Protein AF-A0A6J4TPG7-F1 (afdb_monomer)

Structure (mmCIF, N/CA/C/O backbone):
data_AF-A0A6J4TPG7-F1
#
_entry.id   AF-A0A6J4TPG7-F1
#
loop_
_atom_site.group_PDB
_atom_site.id
_atom_site.type_symbol
_atom_site.label_atom_id
_atom_site.label_alt_id
_atom_site.label_comp_id
_atom_site.label_asym_id
_atom_site.label_entity_id
_atom_site.label_seq_id
_atom_site.pdbx_PDB_ins_code
_atom_site.Cartn_x
_atom_site.Cartn_y
_atom_site.Cartn_z
_atom_site.occupancy
_atom_site.B_iso_or_equiv
_atom_site.auth_seq_id
_atom_site.auth_comp_id
_atom_site.auth_asym_id
_atom_site.auth_atom_id
_atom_site.pdbx_PDB_model_num
ATOM 1 N N . ALA A 1 1 ? -6.528 -0.985 18.665 1.00 48.16 1 ALA A N 1
ATOM 2 C CA . ALA A 1 1 ? -6.317 -2.310 18.048 1.00 48.16 1 ALA A CA 1
ATOM 3 C C . ALA A 1 1 ? -6.529 -2.167 16.548 1.00 48.16 1 ALA A C 1
ATOM 5 O O . ALA A 1 1 ? -7.514 -1.553 16.164 1.00 48.16 1 ALA A O 1
ATOM 6 N N . VAL A 1 2 ? -5.634 -2.711 15.717 1.00 54.88 2 VAL A N 1
ATOM 7 C CA . VAL A 1 2 ? -5.658 -2.605 14.236 1.00 54.88 2 VAL A CA 1
ATOM 8 C C . VAL A 1 2 ? -6.912 -3.262 13.610 1.00 54.88 2 VAL A C 1
ATOM 10 O O . VAL A 1 2 ? -7.164 -3.148 12.412 1.00 54.88 2 VAL A O 1
ATOM 13 N N . GLN A 1 3 ? -7.763 -3.906 14.424 1.00 57.00 3 GLN A N 1
ATOM 14 C CA . GLN A 1 3 ? -9.073 -4.412 14.017 1.00 57.00 3 GLN A CA 1
ATOM 15 C C . GLN A 1 3 ? -9.910 -3.308 13.355 1.00 57.00 3 GLN A C 1
ATOM 17 O O . GLN A 1 3 ? -10.245 -2.278 13.941 1.00 57.00 3 GLN A O 1
ATOM 22 N N . GLY A 1 4 ? -10.219 -3.534 12.081 1.00 80.75 4 GLY A N 1
ATOM 23 C CA . GLY A 1 4 ? -11.015 -2.637 11.255 1.00 80.75 4 GLY A CA 1
ATOM 24 C C . GLY A 1 4 ? -10.229 -1.564 10.502 1.00 80.75 4 GLY A C 1
ATOM 25 O O . GLY A 1 4 ? -10.842 -0.908 9.668 1.00 80.75 4 GLY A O 1
ATOM 26 N N . ALA A 1 5 ? -8.916 -1.392 10.708 1.00 88.19 5 ALA A N 1
ATOM 27 C CA . ALA A 1 5 ? -8.135 -0.381 9.978 1.00 88.19 5 ALA A CA 1
ATOM 28 C C . ALA A 1 5 ? -8.190 -0.608 8.459 1.00 88.19 5 ALA A C 1
ATOM 30 O O . ALA A 1 5 ? -8.452 0.322 7.702 1.00 88.19 5 ALA A O 1
ATOM 31 N N . LEU A 1 6 ? -8.076 -1.862 8.009 1.00 91.75 6 LEU A N 1
ATOM 32 C CA . LEU A 1 6 ? -8.230 -2.229 6.596 1.00 91.75 6 LEU A CA 1
ATOM 33 C C . LEU A 1 6 ? -9.633 -1.943 6.052 1.00 91.75 6 LEU A C 1
ATOM 35 O O . LEU A 1 6 ? -9.768 -1.397 4.958 1.00 91.75 6 LEU A O 1
ATOM 39 N N . ALA A 1 7 ? -10.680 -2.270 6.813 1.00 92.56 7 ALA A N 1
ATOM 40 C CA . ALA A 1 7 ? -12.055 -1.985 6.411 1.00 92.56 7 ALA A CA 1
ATOM 41 C C . ALA A 1 7 ? -12.305 -0.470 6.316 1.00 92.56 7 ALA A C 1
ATOM 43 O O . ALA A 1 7 ? -12.850 0.005 5.319 1.00 92.56 7 ALA A O 1
ATOM 44 N N . ARG A 1 8 ? -11.828 0.300 7.305 1.00 93.25 8 ARG A N 1
ATOM 45 C CA . ARG A 1 8 ? -11.902 1.767 7.309 1.00 93.25 8 ARG A CA 1
ATOM 46 C C . ARG A 1 8 ? -11.134 2.369 6.142 1.00 93.25 8 ARG A C 1
ATOM 48 O O . ARG A 1 8 ? -11.677 3.220 5.448 1.00 93.25 8 ARG A O 1
ATOM 55 N N . ALA A 1 9 ? -9.914 1.908 5.886 1.00 95.31 9 ALA A N 1
ATOM 56 C CA . ALA A 1 9 ? -9.103 2.375 4.770 1.00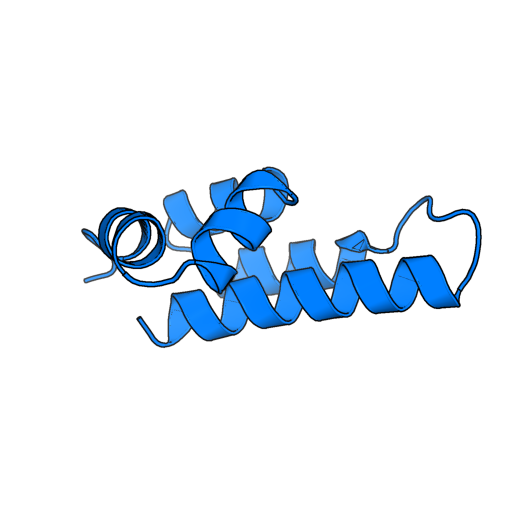 95.31 9 ALA A CA 1
ATOM 57 C C . ALA A 1 9 ? -9.795 2.119 3.428 1.00 95.31 9 ALA A C 1
ATOM 59 O O 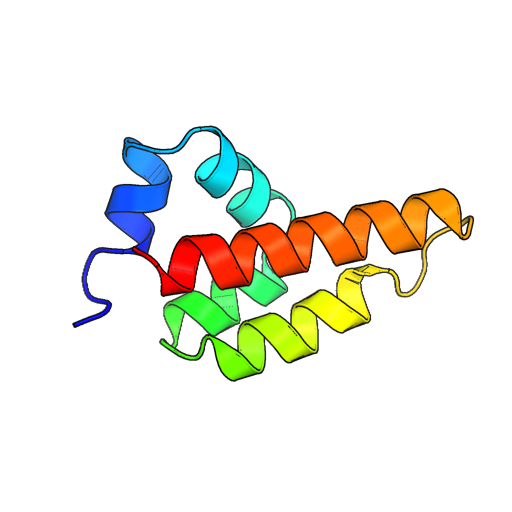. ALA A 1 9 ? -9.887 3.025 2.602 1.00 95.31 9 ALA A O 1
ATOM 60 N N . ARG A 1 10 ? -10.352 0.915 3.233 1.00 94.94 10 ARG A N 1
ATOM 61 C CA . ARG A 1 10 ? -11.091 0.564 2.013 1.00 94.94 10 ARG A CA 1
ATOM 62 C C . ARG A 1 10 ? -12.362 1.396 1.831 1.00 94.94 10 ARG A C 1
ATOM 64 O O . ARG A 1 10 ? -12.675 1.746 0.698 1.00 94.94 10 ARG A O 1
ATOM 71 N N . TYR A 1 11 ? -13.080 1.709 2.908 1.00 96.25 11 TYR A N 1
ATOM 72 C CA . TYR A 1 11 ? -14.358 2.418 2.823 1.00 96.25 11 TYR A CA 1
ATOM 73 C C . TYR A 1 11 ? -14.203 3.947 2.778 1.00 96.25 11 TYR A C 1
ATOM 75 O O . TYR A 1 11 ? -14.872 4.613 1.993 1.00 96.25 11 TYR A O 1
ATOM 83 N N . HIS A 1 12 ? -13.306 4.512 3.587 1.00 96.06 12 HIS A N 1
ATOM 84 C CA . HIS A 1 12 ? -13.202 5.960 3.799 1.00 96.06 12 HIS A CA 1
ATOM 85 C C . HIS A 1 12 ? -12.041 6.628 3.058 1.00 96.06 12 HIS A C 1
ATOM 87 O O . HIS A 1 12 ? -12.061 7.846 2.901 1.00 96.06 12 HIS A O 1
ATOM 93 N N . SER A 1 13 ? -11.035 5.879 2.591 1.00 97.19 13 SER A N 1
ATOM 94 C CA . SER A 1 13 ? -9.867 6.460 1.922 1.00 97.19 13 SER A CA 1
ATOM 95 C C . SER A 1 13 ? -9.702 5.909 0.505 1.00 97.19 13 SER A C 1
ATOM 97 O O . SER A 1 13 ? -9.115 4.841 0.309 1.00 97.19 13 SER A O 1
ATOM 99 N N . PRO A 1 14 ? -10.165 6.645 -0.527 1.00 97.44 14 PRO A N 1
ATOM 100 C CA . PRO A 1 14 ? -9.944 6.263 -1.918 1.00 97.44 14 PRO A CA 1
ATOM 101 C C . PRO A 1 14 ? -8.462 6.053 -2.238 1.00 97.44 14 PRO A C 1
ATOM 103 O O . PRO A 1 14 ? -8.127 5.124 -2.969 1.00 97.44 14 PRO A O 1
ATOM 106 N N . PHE A 1 15 ? -7.586 6.875 -1.653 1.00 97.06 15 PHE A N 1
ATOM 107 C CA . PHE A 1 15 ? -6.141 6.734 -1.786 1.00 97.06 15 PHE A CA 1
ATOM 108 C C . PHE A 1 15 ? -5.657 5.389 -1.231 1.00 97.06 15 PHE A C 1
ATOM 110 O O . PHE A 1 15 ? -5.082 4.601 -1.979 1.00 97.06 15 PHE A O 1
ATOM 117 N N . LEU 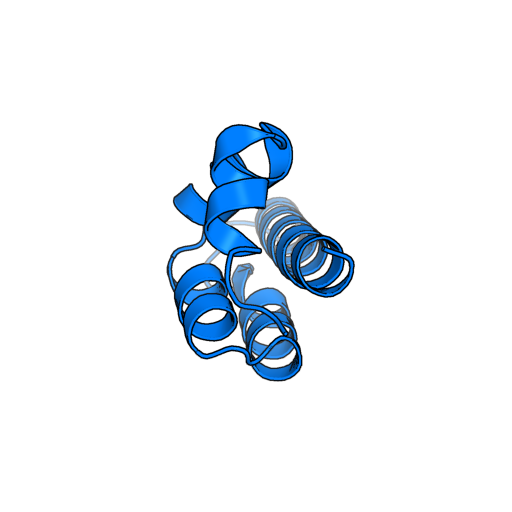A 1 16 ? -5.936 5.085 0.042 1.00 97.00 16 LEU A N 1
ATOM 118 C CA . LEU A 1 16 ? -5.442 3.852 0.661 1.00 97.00 16 LEU A CA 1
ATOM 119 C C . LEU A 1 16 ? -6.047 2.609 0.013 1.00 97.00 16 LEU A C 1
ATOM 121 O O . LEU A 1 16 ? -5.325 1.646 -0.219 1.00 97.00 16 LEU A O 1
ATOM 125 N N . ARG A 1 17 ? -7.331 2.643 -0.364 1.00 97.44 17 ARG A N 1
ATOM 126 C CA . ARG A 1 17 ? -7.964 1.564 -1.132 1.00 97.44 17 ARG A CA 1
ATOM 127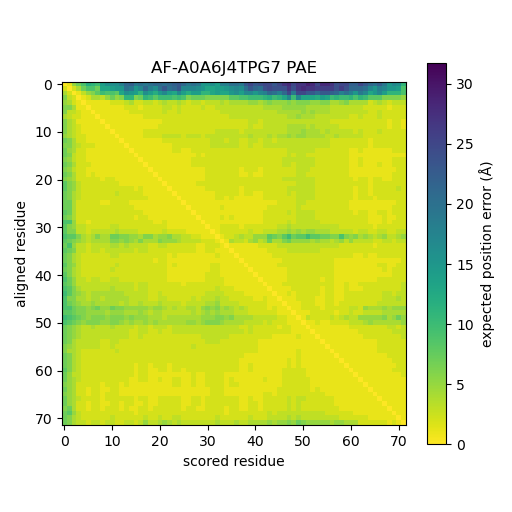 C C . ARG A 1 17 ? -7.184 1.249 -2.412 1.00 97.44 17 ARG A C 1
ATOM 129 O O . ARG A 1 17 ? -6.829 0.098 -2.637 1.00 97.44 17 ARG A O 1
ATOM 136 N N . LEU A 1 18 ? -6.886 2.267 -3.223 1.00 97.69 18 LEU A N 1
ATOM 137 C CA . LEU A 1 18 ? -6.159 2.077 -4.481 1.00 97.69 18 LEU A CA 1
ATOM 138 C C . LEU A 1 18 ? -4.723 1.604 -4.250 1.00 97.69 18 LEU A C 1
ATOM 140 O O . LEU A 1 18 ? -4.208 0.800 -5.026 1.00 97.69 18 LEU A O 1
ATOM 144 N N . GLU A 1 19 ? -4.057 2.097 -3.207 1.00 97.19 19 GLU A N 1
ATOM 145 C CA . GLU A 1 19 ? -2.686 1.682 -2.923 1.00 97.19 19 GLU A CA 1
ATOM 146 C C . GLU A 1 19 ? -2.615 0.252 -2.362 1.00 97.19 19 GLU A C 1
ATOM 148 O O . GLU A 1 19 ? -1.676 -0.459 -2.729 1.00 97.19 19 GLU A O 1
ATOM 153 N N . LEU A 1 20 ? -3.606 -0.187 -1.568 1.00 96.25 20 LEU A N 1
ATOM 154 C CA . LEU A 1 20 ? -3.772 -1.578 -1.114 1.00 96.25 20 LEU A CA 1
ATOM 155 C C . LEU A 1 20 ? -3.926 -2.534 -2.302 1.00 96.25 20 LEU A C 1
ATOM 157 O O . LEU A 1 20 ? -3.271 -3.573 -2.339 1.00 96.25 20 LEU A O 1
ATOM 161 N N . ASP A 1 21 ? -4.750 -2.171 -3.287 1.00 96.62 21 ASP A N 1
ATOM 162 C CA . ASP A 1 21 ? -5.009 -3.020 -4.455 1.00 96.62 21 ASP A CA 1
ATOM 163 C C . ASP A 1 21 ? -3.773 -3.135 -5.366 1.00 96.62 21 ASP A C 1
ATOM 165 O O . ASP A 1 21 ? -3.479 -4.201 -5.903 1.00 96.62 21 ASP A O 1
ATOM 169 N N . LYS A 1 22 ? -2.990 -2.058 -5.502 1.00 95.81 22 LYS A N 1
ATOM 170 C CA . LYS A 1 22 ? -1.753 -2.055 -6.304 1.00 95.81 22 LYS A CA 1
ATOM 171 C C . LYS A 1 22 ? -0.580 -2.784 -5.645 1.00 95.81 22 LYS A C 1
ATOM 173 O O . LYS A 1 22 ? 0.403 -3.067 -6.327 1.00 95.81 22 LYS A O 1
ATOM 178 N N . ARG A 1 23 ? -0.614 -3.001 -4.325 1.00 95.88 23 ARG A N 1
ATOM 179 C CA . ARG A 1 23 ? 0.523 -3.520 -3.537 1.00 95.88 23 ARG A CA 1
ATOM 180 C C . ARG A 1 23 ? 0.074 -4.637 -2.597 1.00 95.88 23 ARG A C 1
ATOM 182 O O . ARG A 1 23 ? 0.121 -4.463 -1.375 1.00 95.88 23 ARG A O 1
ATOM 189 N N . PRO A 1 24 ? -0.317 -5.797 -3.149 1.00 95.38 24 PRO A N 1
ATOM 190 C CA . PRO A 1 24 ? -0.839 -6.907 -2.356 1.00 95.38 24 PRO A CA 1
ATOM 191 C C . PRO A 1 24 ? 0.159 -7.411 -1.304 1.00 95.38 24 PRO A C 1
ATOM 193 O O . PRO A 1 24 ? -0.248 -7.795 -0.213 1.00 95.38 24 PRO A O 1
ATOM 196 N N . GLU A 1 25 ? 1.465 -7.346 -1.576 1.00 95.19 25 GLU A N 1
ATOM 197 C CA . GLU A 1 25 ? 2.499 -7.762 -0.618 1.00 95.19 25 GLU A CA 1
ATOM 198 C C . GLU A 1 25 ? 2.546 -6.868 0.632 1.00 95.19 25 GLU A C 1
ATOM 200 O O . GLU A 1 25 ? 2.633 -7.368 1.755 1.00 95.19 25 GLU A O 1
ATOM 205 N N . VAL A 1 26 ? 2.429 -5.546 0.453 1.00 96.38 26 VAL A N 1
ATOM 206 C CA . VAL A 1 26 ? 2.364 -4.581 1.564 1.00 96.38 26 VAL A CA 1
ATOM 207 C C . VAL A 1 26 ? 1.044 -4.755 2.320 1.00 96.38 26 VAL A C 1
ATOM 209 O O . VAL A 1 26 ? 1.040 -4.809 3.549 1.00 96.38 26 VAL A O 1
ATOM 212 N N . ALA A 1 27 ? -0.069 -4.916 1.595 1.00 95.25 27 ALA A N 1
ATOM 213 C CA . ALA A 1 27 ? -1.385 -5.161 2.183 1.00 95.25 27 ALA A CA 1
ATOM 214 C C . ALA A 1 27 ? -1.409 -6.431 3.053 1.00 95.25 27 ALA A C 1
ATOM 216 O O . ALA A 1 27 ? -1.960 -6.407 4.151 1.00 95.25 27 ALA A O 1
ATOM 217 N N . ALA A 1 28 ? -0.758 -7.512 2.616 1.00 94.69 28 ALA A N 1
ATOM 218 C CA . ALA A 1 28 ? -0.676 -8.757 3.377 1.00 94.69 28 ALA A CA 1
ATOM 219 C C . ALA A 1 28 ? 0.120 -8.606 4.686 1.00 94.69 28 ALA A C 1
ATOM 221 O O . ALA A 1 28 ? -0.214 -9.241 5.685 1.00 94.69 28 ALA A O 1
ATOM 222 N N . ALA A 1 29 ? 1.170 -7.777 4.713 1.00 94.69 29 ALA A N 1
ATOM 223 C CA . ALA A 1 29 ? 1.899 -7.486 5.951 1.00 94.69 29 ALA A CA 1
ATOM 224 C C . ALA A 1 29 ? 1.070 -6.645 6.933 1.00 94.69 29 ALA A C 1
ATOM 226 O O . ALA A 1 29 ? 1.078 -6.913 8.136 1.00 94.69 29 ALA A O 1
ATOM 227 N N . LEU A 1 30 ? 0.310 -5.681 6.411 1.00 94.25 30 LEU A N 1
ATOM 228 C CA . LEU A 1 30 ? -0.611 -4.861 7.198 1.00 94.25 30 LEU A CA 1
ATOM 229 C C . LEU A 1 30 ? -1.770 -5.679 7.782 1.00 94.25 30 LEU A C 1
ATOM 231 O O . LEU A 1 30 ? -2.145 -5.454 8.928 1.00 94.25 30 LEU A O 1
ATOM 235 N N . ASP A 1 31 ? -2.295 -6.655 7.039 1.00 92.44 31 ASP A N 1
ATOM 236 C CA . ASP A 1 31 ? -3.358 -7.558 7.509 1.00 92.44 31 ASP A CA 1
ATOM 237 C C . ASP A 1 31 ? -2.905 -8.441 8.679 1.00 92.44 31 ASP A C 1
ATOM 239 O O . ASP A 1 31 ? -3.648 -8.669 9.631 1.00 92.44 31 ASP A O 1
ATOM 243 N N . ARG A 1 32 ? -1.623 -8.825 8.693 1.00 91.06 32 ARG A N 1
ATOM 244 C CA . ARG A 1 32 ? -0.986 -9.484 9.846 1.00 91.06 32 ARG A CA 1
ATOM 245 C C . ARG A 1 32 ? -0.693 -8.534 11.016 1.00 91.06 32 ARG A C 1
ATOM 247 O O . ARG A 1 32 ? -0.119 -8.961 12.014 1.00 91.06 32 ARG A O 1
ATOM 254 N N . GLY A 1 33 ? -1.044 -7.253 10.898 1.00 85.25 33 GLY A N 1
ATOM 255 C CA . GLY A 1 33 ? -0.823 -6.230 11.920 1.00 85.25 33 GLY A CA 1
ATOM 256 C C . GLY A 1 33 ? 0.617 -5.719 12.014 1.00 85.25 33 GLY A C 1
ATOM 257 O O . GLY A 1 33 ? 0.959 -5.078 13.006 1.00 85.25 33 GLY A O 1
ATOM 258 N N . SER A 1 34 ? 1.474 -5.984 11.019 1.00 91.38 34 SER A N 1
ATOM 259 C CA . SER A 1 34 ? 2.893 -5.609 11.065 1.00 91.38 34 SER A CA 1
ATOM 260 C C . SER A 1 34 ? 3.215 -4.437 10.136 1.00 91.38 34 SER A C 1
ATOM 262 O O . SER A 1 34 ? 3.582 -4.613 8.973 1.00 91.38 34 SER A O 1
ATOM 264 N N . VAL A 1 35 ? 3.120 -3.215 10.671 1.00 93.38 35 VAL A N 1
ATOM 265 C CA . VAL A 1 35 ? 3.481 -1.979 9.947 1.00 93.38 35 VAL A CA 1
ATOM 266 C C . VAL A 1 35 ? 4.980 -1.930 9.631 1.00 93.38 35 VAL A C 1
ATOM 268 O O . VAL A 1 35 ? 5.355 -1.567 8.521 1.00 93.38 35 VAL A O 1
ATOM 271 N N . ASN A 1 36 ? 5.846 -2.365 10.551 1.00 95.19 36 ASN A N 1
ATOM 272 C CA . ASN A 1 36 ? 7.295 -2.394 10.308 1.00 95.19 36 ASN A CA 1
ATOM 273 C C . ASN A 1 36 ? 7.650 -3.308 9.128 1.00 95.19 36 ASN A C 1
ATOM 275 O O . ASN A 1 36 ? 8.378 -2.901 8.225 1.00 95.19 36 ASN A O 1
ATOM 279 N N . GLN A 1 37 ? 7.057 -4.506 9.072 1.00 96.50 37 GLN A N 1
ATOM 280 C CA . GLN A 1 37 ? 7.237 -5.402 7.929 1.00 96.50 37 GLN A CA 1
ATOM 281 C C . GLN A 1 37 ? 6.675 -4.786 6.637 1.00 96.50 37 GLN A C 1
ATOM 283 O O . GLN A 1 37 ? 7.27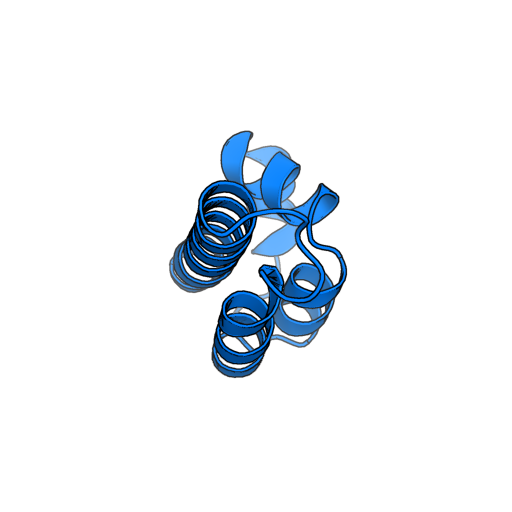2 -4.930 5.572 1.00 96.50 37 GLN A O 1
ATOM 288 N N . ALA A 1 38 ? 5.550 -4.071 6.714 1.00 97.06 38 ALA A N 1
ATOM 289 C CA . ALA A 1 38 ? 4.992 -3.359 5.568 1.00 97.06 38 ALA A CA 1
ATOM 290 C C . ALA A 1 38 ? 5.950 -2.276 5.031 1.00 97.06 38 ALA A C 1
ATOM 292 O O . ALA A 1 38 ? 6.082 -2.141 3.815 1.00 97.06 38 ALA A O 1
ATOM 293 N N . ILE A 1 39 ? 6.665 -1.557 5.906 1.00 97.44 39 ILE A N 1
ATOM 294 C CA . ILE A 1 39 ? 7.694 -0.569 5.533 1.00 97.44 39 ILE A CA 1
ATOM 295 C C . ILE A 1 39 ? 8.890 -1.246 4.845 1.00 97.44 39 ILE A C 1
ATOM 297 O O . ILE A 1 39 ? 9.357 -0.768 3.809 1.00 97.44 39 ILE A O 1
ATOM 301 N N . GLU A 1 40 ? 9.364 -2.378 5.365 1.00 97.69 40 GLU A N 1
ATOM 302 C CA . GLU A 1 40 ? 10.467 -3.135 4.754 1.00 97.69 40 GLU A CA 1
ATOM 303 C C . GLU A 1 40 ? 10.119 -3.648 3.348 1.00 97.69 40 GLU A C 1
ATOM 305 O O . GLU A 1 40 ? 10.954 -3.610 2.441 1.00 97.69 40 GLU A O 1
ATOM 310 N N . ILE A 1 41 ? 8.880 -4.109 3.149 1.00 97.62 41 ILE A N 1
ATOM 311 C CA . ILE A 1 41 ? 8.376 -4.522 1.831 1.00 97.62 41 ILE A CA 1
ATOM 312 C C . ILE A 1 41 ? 8.218 -3.299 0.922 1.00 97.62 41 ILE A C 1
ATOM 314 O O . ILE A 1 41 ? 8.631 -3.333 -0.237 1.00 97.62 41 ILE A O 1
ATOM 318 N N . ALA A 1 42 ? 7.686 -2.192 1.444 1.00 97.56 42 ALA A N 1
ATOM 319 C CA . ALA A 1 42 ? 7.523 -0.947 0.701 1.00 97.56 42 ALA A CA 1
ATOM 320 C C . ALA A 1 42 ? 8.849 -0.413 0.139 1.00 97.56 42 ALA A C 1
ATOM 322 O O . ALA A 1 42 ? 8.902 0.011 -1.019 1.00 97.56 42 ALA A O 1
ATOM 323 N N . ALA A 1 43 ? 9.932 -0.502 0.916 1.00 96.00 43 ALA A N 1
ATOM 324 C CA . ALA A 1 43 ? 11.277 -0.143 0.470 1.00 96.00 43 ALA A CA 1
ATOM 325 C C . ALA A 1 43 ? 11.741 -0.971 -0.745 1.00 96.00 43 ALA A C 1
ATOM 327 O O . ALA A 1 43 ? 12.557 -0.512 -1.544 1.00 96.00 43 ALA A O 1
ATOM 328 N N . LYS A 1 44 ? 11.183 -2.170 -0.937 1.00 97.00 44 LYS A N 1
ATOM 329 C CA . LYS A 1 44 ? 11.507 -3.077 -2.045 1.00 97.00 44 LYS A CA 1
ATOM 330 C C . LYS A 1 44 ? 10.535 -2.980 -3.224 1.00 97.00 44 LYS A C 1
ATOM 332 O O . LYS A 1 44 ? 10.824 -3.550 -4.269 1.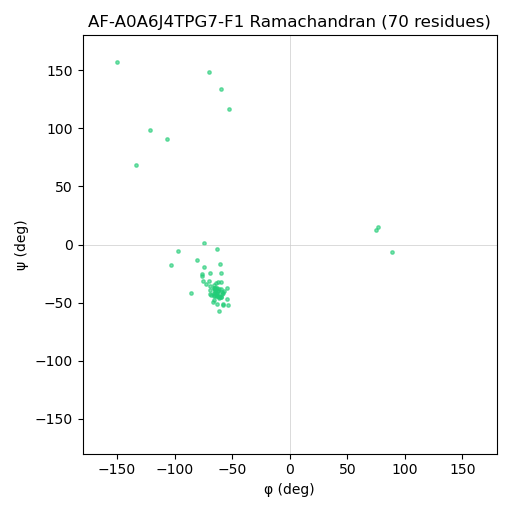00 97.00 44 LYS A O 1
ATOM 337 N N . CYS A 1 45 ? 9.445 -2.206 -3.139 1.00 95.94 45 CYS A N 1
ATOM 338 C CA . CYS A 1 45 ? 8.448 -2.092 -4.221 1.00 95.94 45 CYS A CA 1
ATOM 339 C C . CYS A 1 45 ? 9.002 -1.553 -5.556 1.00 95.94 45 CYS A C 1
ATOM 341 O O . CYS A 1 45 ? 8.342 -1.666 -6.589 1.00 95.94 45 CYS A O 1
ATOM 343 N N . GLY A 1 46 ? 10.180 -0.927 -5.545 1.00 94.81 46 GLY A N 1
ATOM 344 C CA . GLY A 1 46 ? 10.861 -0.458 -6.753 1.00 94.81 46 GLY A CA 1
ATOM 345 C C . GLY A 1 46 ? 11.624 -1.549 -7.506 1.00 94.81 46 GLY A C 1
ATOM 346 O O . GLY A 1 46 ? 12.002 -1.328 -8.654 1.00 94.81 46 GLY A O 1
ATOM 347 N N . ALA A 1 47 ? 11.838 -2.717 -6.891 1.00 95.44 47 ALA A N 1
ATOM 348 C CA . ALA A 1 47 ? 12.591 -3.808 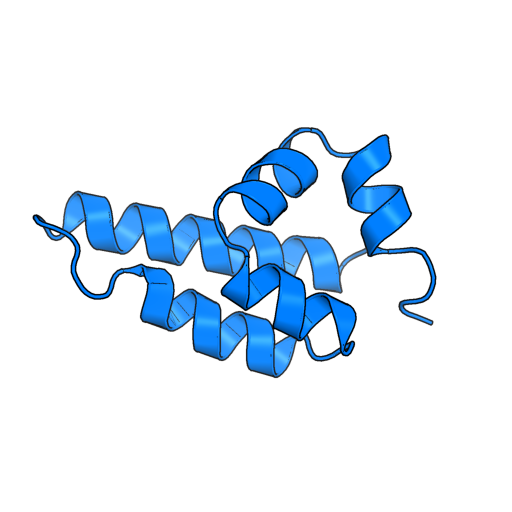-7.495 1.00 95.44 47 ALA A CA 1
ATOM 349 C C . ALA A 1 47 ? 11.944 -4.269 -8.814 1.00 95.44 47 ALA A C 1
ATOM 351 O O . ALA A 1 47 ? 10.728 -4.439 -8.906 1.00 95.44 47 ALA A O 1
ATOM 352 N N . GLY A 1 48 ? 12.767 -4.445 -9.851 1.00 94.44 48 GLY A N 1
ATOM 353 C CA . GLY A 1 48 ? 12.314 -4.873 -11.179 1.00 94.44 48 GLY A CA 1
ATOM 354 C C . GLY A 1 48 ? 11.597 -3.797 -12.004 1.00 94.44 48 GLY A C 1
ATOM 355 O O . GLY A 1 48 ? 10.966 -4.122 -13.009 1.00 94.44 48 GLY A O 1
ATOM 356 N N . ALA A 1 49 ? 11.644 -2.522 -11.606 1.00 96.19 49 ALA A N 1
ATOM 357 C CA . ALA A 1 49 ? 11.198 -1.434 -12.472 1.00 96.19 49 ALA A CA 1
ATOM 358 C C . ALA A 1 49 ? 12.167 -1.219 -13.651 1.00 96.19 49 ALA A C 1
ATOM 360 O O . ALA A 1 49 ? 13.370 -1.421 -13.526 1.00 96.19 49 ALA A O 1
ATOM 361 N N . SER A 1 50 ? 11.626 -0.782 -14.791 1.00 95.56 50 SER A N 1
ATOM 362 C CA . SER A 1 50 ? 12.376 -0.510 -16.027 1.00 95.56 50 SER A CA 1
ATOM 363 C C . SER A 1 50 ? 13.291 0.711 -15.943 1.00 95.56 50 SER A C 1
ATOM 365 O O . SER A 1 50 ? 14.239 0.825 -16.712 1.00 95.56 50 SER A O 1
ATOM 367 N N . ASP A 1 51 ? 12.974 1.642 -15.046 1.00 97.88 51 ASP A N 1
ATOM 368 C CA . ASP A 1 51 ? 13.690 2.894 -14.853 1.00 97.88 51 ASP A CA 1
ATOM 369 C C . ASP A 1 51 ? 13.603 3.354 -13.393 1.00 97.88 51 ASP A C 1
ATOM 371 O O . ASP A 1 51 ? 12.666 3.017 -12.658 1.00 97.88 51 ASP A O 1
ATOM 375 N N . GLU A 1 52 ? 14.573 4.178 -13.005 1.00 97.56 52 GLU A N 1
ATOM 376 C CA . GLU A 1 52 ? 14.715 4.723 -11.654 1.00 97.56 52 GLU A CA 1
ATOM 377 C C . GLU A 1 52 ? 13.476 5.516 -11.213 1.00 97.56 52 GLU A C 1
ATOM 379 O O . GLU A 1 52 ? 12.982 5.372 -10.094 1.00 97.56 52 GLU A O 1
ATOM 384 N N . GLY A 1 53 ? 12.901 6.320 -12.112 1.00 97.94 53 GLY A N 1
ATOM 385 C CA . GLY A 1 53 ? 11.720 7.117 -11.796 1.00 97.94 53 GLY A CA 1
ATOM 386 C C . GLY A 1 53 ? 10.517 6.240 -11.449 1.00 97.94 53 GLY A C 1
ATOM 387 O O . GLY A 1 53 ? 9.759 6.537 -10.520 1.00 97.94 53 GLY A O 1
ATOM 388 N N . SER A 1 54 ? 10.316 5.151 -12.186 1.00 97.00 54 SER A N 1
ATOM 389 C CA . SER A 1 54 ? 9.290 4.153 -11.888 1.00 97.00 54 SER A CA 1
ATOM 390 C C . SER A 1 54 ? 9.565 3.429 -10.569 1.00 97.00 54 SER A C 1
ATOM 392 O O . SER A 1 54 ? 8.628 3.259 -9.782 1.00 97.00 54 SER A O 1
ATOM 394 N N . ALA A 1 55 ? 10.821 3.066 -10.288 1.00 97.50 55 ALA A N 1
ATOM 395 C CA . ALA A 1 55 ? 11.215 2.425 -9.031 1.00 97.50 55 ALA A CA 1
ATOM 396 C C . ALA A 1 55 ? 10.851 3.297 -7.818 1.00 97.50 55 ALA A C 1
ATOM 398 O O . ALA A 1 55 ? 10.103 2.865 -6.932 1.00 97.50 55 ALA A O 1
ATOM 399 N N . LEU A 1 56 ? 11.276 4.563 -7.838 1.00 98.00 56 LEU A N 1
ATOM 400 C CA . LEU A 1 56 ? 11.051 5.522 -6.755 1.00 98.00 56 LEU A CA 1
ATOM 401 C C . LEU A 1 56 ? 9.561 5.801 -6.523 1.00 98.00 56 LEU A C 1
ATOM 403 O O . LEU A 1 56 ? 9.106 5.873 -5.381 1.00 98.00 56 LEU A O 1
ATOM 407 N N . ARG A 1 57 ? 8.754 5.916 -7.589 1.00 96.94 57 ARG A N 1
ATOM 408 C CA . ARG A 1 57 ? 7.297 6.120 -7.448 1.00 96.94 57 ARG A CA 1
ATOM 409 C C . ARG A 1 57 ? 6.610 4.916 -6.805 1.00 96.94 57 ARG A C 1
ATOM 411 O O . ARG A 1 57 ? 5.704 5.107 -5.987 1.00 96.94 57 ARG A O 1
ATOM 418 N N . ARG A 1 58 ? 7.034 3.691 -7.145 1.00 96.88 58 ARG A N 1
ATOM 419 C CA . ARG A 1 58 ? 6.503 2.459 -6.538 1.00 96.88 58 ARG A CA 1
ATOM 420 C C . ARG A 1 58 ? 6.853 2.382 -5.054 1.00 96.88 58 ARG A C 1
ATOM 422 O O . ARG A 1 58 ? 5.936 2.178 -4.254 1.00 96.88 58 ARG A O 1
ATOM 429 N N . GLN A 1 59 ? 8.120 2.627 -4.701 1.00 97.75 59 GLN A N 1
ATOM 430 C CA . GLN A 1 59 ? 8.597 2.693 -3.311 1.00 97.75 59 GLN A CA 1
ATOM 431 C C . GLN A 1 59 ? 7.847 3.753 -2.504 1.00 97.75 59 GLN A C 1
ATOM 433 O O . GLN A 1 59 ? 7.264 3.439 -1.469 1.00 97.75 59 GLN A O 1
ATOM 438 N N . ARG A 1 60 ? 7.769 4.989 -3.016 1.00 97.94 60 ARG A N 1
ATOM 439 C CA . ARG A 1 60 ? 7.054 6.095 -2.364 1.00 97.94 60 ARG A CA 1
ATOM 440 C C . ARG A 1 60 ? 5.606 5.731 -2.052 1.00 97.94 60 ARG A C 1
ATOM 442 O O . ARG A 1 60 ? 5.144 5.986 -0.947 1.00 97.94 60 ARG A O 1
ATOM 449 N N . GLY A 1 61 ? 4.883 5.148 -3.009 1.00 97.81 61 GLY A N 1
ATOM 450 C CA . GLY A 1 61 ? 3.489 4.769 -2.766 1.00 97.81 61 GLY A CA 1
ATOM 451 C C . GLY A 1 61 ? 3.341 3.590 -1.797 1.00 97.81 61 GLY A C 1
ATOM 452 O O . GLY A 1 61 ? 2.397 3.570 -1.016 1.00 97.81 61 GLY A O 1
ATOM 453 N N . GLY A 1 62 ? 4.298 2.654 -1.771 1.00 97.69 62 GLY A N 1
ATOM 454 C 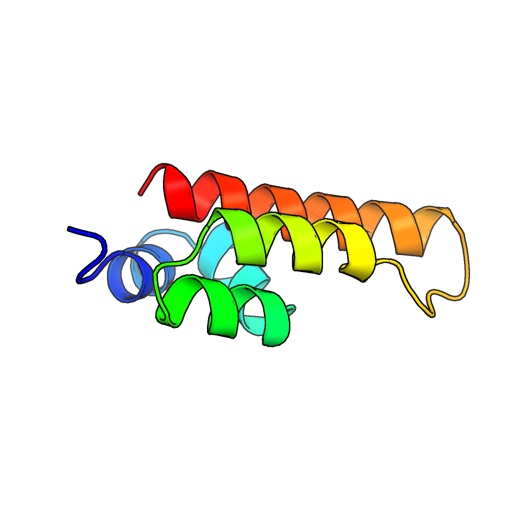CA . GLY A 1 62 ? 4.338 1.604 -0.748 1.00 97.69 62 GLY A CA 1
ATOM 455 C C . GLY A 1 62 ? 4.536 2.180 0.654 1.00 97.69 62 GLY A C 1
ATOM 456 O O . GLY A 1 62 ? 3.821 1.806 1.580 1.00 97.69 62 GLY A O 1
ATOM 457 N N . LEU A 1 63 ? 5.460 3.134 0.798 1.00 97.94 63 LEU A N 1
ATOM 458 C CA . LEU A 1 63 ? 5.731 3.799 2.073 1.00 97.94 63 LEU A CA 1
ATOM 459 C C . LEU A 1 63 ? 4.530 4.633 2.527 1.00 97.94 63 LEU A C 1
ATOM 461 O O . LEU A 1 63 ? 4.128 4.540 3.681 1.00 97.94 63 LEU A O 1
ATOM 465 N N . ALA A 1 64 ? 3.914 5.390 1.615 1.00 97.94 64 AL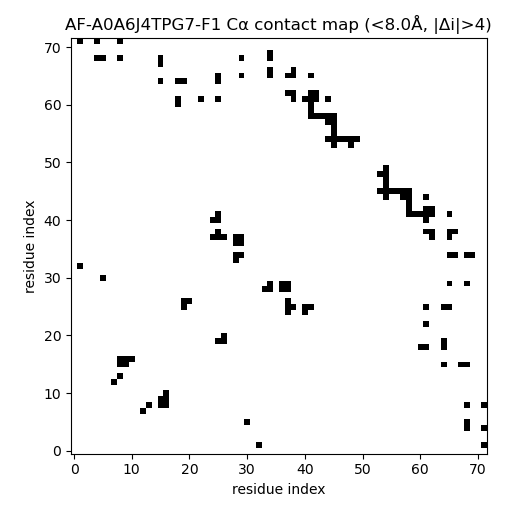A A N 1
ATOM 466 C CA . ALA A 1 64 ? 2.715 6.168 1.912 1.00 97.94 64 ALA A CA 1
ATOM 467 C C . ALA A 1 64 ? 1.548 5.281 2.377 1.00 97.94 64 ALA A C 1
ATOM 469 O O . ALA A 1 64 ? 0.830 5.656 3.301 1.00 97.94 64 ALA A O 1
ATOM 470 N N . LEU A 1 65 ? 1.387 4.093 1.779 1.00 97.56 65 LEU A N 1
ATOM 471 C CA . LEU A 1 65 ? 0.413 3.106 2.235 1.00 97.56 65 LEU A CA 1
ATOM 472 C C . LEU A 1 65 ? 0.732 2.614 3.652 1.00 97.56 65 LEU A C 1
ATOM 474 O O . LEU A 1 65 ? -0.146 2.642 4.505 1.00 97.56 65 LEU A O 1
ATOM 478 N N . ALA A 1 66 ? 1.968 2.178 3.912 1.00 96.62 66 ALA A N 1
ATOM 479 C CA . ALA A 1 66 ? 2.348 1.638 5.217 1.00 96.62 66 ALA A CA 1
ATOM 480 C C . ALA A 1 66 ? 2.194 2.677 6.341 1.00 96.62 66 ALA A C 1
ATOM 482 O O . ALA A 1 66 ? 1.625 2.368 7.385 1.00 96.62 66 ALA A O 1
ATOM 483 N N . VAL A 1 67 ? 2.636 3.917 6.104 1.00 95.69 67 VAL A N 1
ATOM 484 C CA . VAL A 1 67 ? 2.509 5.023 7.066 1.00 95.69 67 VAL A CA 1
ATOM 485 C C . VAL A 1 67 ? 1.045 5.402 7.275 1.00 95.69 67 VAL A C 1
ATOM 487 O O . VAL A 1 67 ? 0.593 5.447 8.413 1.00 95.69 67 VAL A O 1
ATOM 490 N N . GLY A 1 68 ? 0.281 5.613 6.197 1.00 95.56 68 GLY A N 1
ATOM 491 C CA . GLY A 1 68 ? -1.133 5.983 6.309 1.00 95.56 68 GLY A CA 1
ATOM 492 C C . GLY A 1 68 ? -1.981 4.908 6.992 1.00 95.56 68 GLY A C 1
ATOM 493 O O . GLY A 1 68 ? -2.924 5.229 7.700 1.00 95.56 68 GLY A O 1
ATOM 494 N N . MET A 1 69 ? -1.632 3.633 6.824 1.00 94.94 69 MET A N 1
ATOM 495 C CA . MET A 1 69 ? -2.287 2.526 7.526 1.00 94.94 69 MET A CA 1
ATOM 496 C C . MET A 1 69 ? -1.852 2.391 8.987 1.00 94.94 69 MET A C 1
ATOM 498 O O . MET A 1 69 ? -2.624 1.866 9.778 1.00 94.94 69 MET A O 1
ATOM 502 N N . GLY A 1 70 ? -0.638 2.823 9.339 1.00 92.62 70 GLY A N 1
ATOM 503 C CA . GLY A 1 70 ? -0.171 2.862 10.727 1.00 92.62 70 GLY A CA 1
ATOM 504 C C . GLY A 1 70 ? -0.763 4.016 11.541 1.00 92.62 70 GLY A C 1
ATOM 505 O O . GLY A 1 70 ? -0.847 3.904 12.759 1.00 92.62 70 GLY A O 1
ATOM 506 N N . ASP A 1 71 ? -1.172 5.097 10.873 1.00 93.25 71 ASP A N 1
ATOM 507 C CA . ASP A 1 71 ? -1.892 6.227 11.478 1.00 93.25 71 ASP A CA 1
ATOM 508 C C . ASP A 1 71 ? -3.372 5.901 11.769 1.00 93.25 71 ASP A C 1
ATOM 510 O O . ASP A 1 71 ? -3.943 6.396 12.740 1.00 93.25 71 ASP A O 1
ATOM 514 N N . LEU A 1 72 ? -3.988 5.041 10.945 1.00 89.06 72 LEU A N 1
ATOM 515 C CA . LEU A 1 72 ? -5.392 4.620 11.066 1.00 89.06 72 LEU A CA 1
ATOM 516 C C . LEU A 1 72 ? -5.668 3.633 12.203 1.00 89.06 72 LEU A C 1
ATOM 518 O O . LEU A 1 72 ? -6.766 3.782 12.793 1.00 89.06 72 LEU A O 1
#

pLDDT: mean 93.62, std 8.94, range [48.16, 98.0]

Secondary structure (DSSP, 8-state):
--TTHHHHHHHH-HHHHHHHHH-HHHHHHHHTT-HHHHHHHHHHTTTT-SSHHHHHHHHHHHHHHHHHHHH-

Solvent-accessible surface area (backbone atoms only — not comparable to full-atom values): 3859 Å² total; per-residue (Å²): 122,76,79,56,37,68,59,47,31,56,72,75,29,72,66,48,32,54,43,39,71,77,32,58,72,36,40,54,29,45,73,74,68,32,45,69,58,9,40,60,47,7,71,50,50,24,68,90,47,96,44,70,72,56,14,52,54,37,18,50,48,32,39,51,40,29,52,56,58,66,75,92

Mean predicted aligned error: 2.94 Å

Organism: NCBI:txid478748

Foldseek 3Di:
DLVCLVVCCCPPPPLLVVLCVVCVPLVVCVVVVHLVVLLVVLCCQLPPDPDPVSSVVSSVSSNVNSVVSVVD

Radius of gyration: 11.69 Å; Cα contacts (8 Å, |Δi|>4): 81; chains: 1; bounding box: 29×17×34 Å

Sequence (72 aa):
AVQGALARARYHSPFLRLELDKRPEVAAALDRGSVNQAIEIAAKCGAGASDEGSALRRQRGGLALAVGMGDL